Protein AF-A0A1Y2EVI1-F1 (afdb_monomer)

Mean predicted aligned error: 6.76 Å

Secondary structure (DSSP, 8-state):
-----SPPP------TTTS--PPPPPGGGG--HHHHHHHHHHHHHIIIII----GGG--

Sequence (59 aa):
RLQFSPRIAVHDTYHANEYDRRGDIATCNRLTPLLAQRIKEELNSFKMDEMAVAQDSRI

Solvent-accessible surface area (backbone atoms only — not comparable to full-atom values): 4223 Å² total; per-residue (Å²): 133,91,79,80,78,91,74,84,87,84,79,93,69,87,52,76,87,78,49,86,82,76,73,75,84,57,69,80,84,70,59,45,76,70,55,50,52,52,53,50,53,52,51,51,49,42,56,71,78,70,51,91,66,60,80,93,71,72,120

Structure (mmCIF, N/CA/C/O backbone):
data_AF-A0A1Y2EVI1-F1
#
_entry.id   AF-A0A1Y2EVI1-F1
#
loop_
_atom_site.group_PDB
_atom_site.id
_atom_site.type_symbol
_atom_site.label_atom_id
_atom_site.label_alt_id
_atom_site.label_comp_id
_atom_site.label_asym_id
_atom_site.label_entity_id
_atom_site.label_seq_id
_atom_site.pdbx_PDB_ins_code
_atom_site.Cartn_x
_atom_site.Cartn_y
_atom_site.Cartn_z
_atom_site.occupancy
_atom_site.B_iso_or_equiv
_atom_site.auth_seq_id
_atom_site.auth_comp_id
_atom_site.auth_asym_id
_atom_site.auth_atom_id
_atom_site.pdbx_PDB_model_num
ATOM 1 N N . ARG A 1 1 ? 1.545 -36.404 1.956 1.00 78.19 1 ARG A N 1
ATOM 2 C CA . ARG A 1 1 ? 2.849 -35.732 1.738 1.00 78.19 1 ARG A CA 1
ATOM 3 C C . ARG A 1 1 ? 2.704 -34.8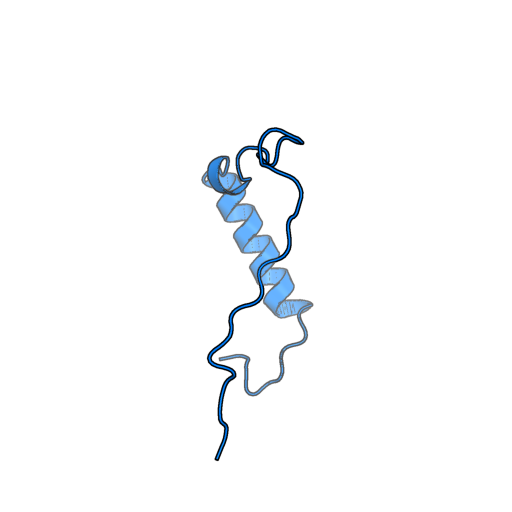54 0.507 1.00 78.19 1 ARG A C 1
ATOM 5 O O . ARG A 1 1 ? 2.475 -35.399 -0.561 1.00 78.19 1 ARG A O 1
ATOM 12 N N . LEU A 1 2 ? 2.741 -33.533 0.666 1.00 89.75 2 LEU A N 1
ATOM 13 C CA . LEU A 1 2 ? 2.716 -32.602 -0.463 1.00 89.75 2 LEU A CA 1
ATOM 14 C C . LEU A 1 2 ? 4.061 -32.687 -1.200 1.00 89.75 2 LEU A C 1
ATOM 16 O O . LEU A 1 2 ? 5.107 -32.712 -0.550 1.00 89.75 2 LEU A O 1
ATOM 20 N N . GLN A 1 3 ? 4.034 -32.772 -2.527 1.00 88.38 3 GLN A N 1
ATOM 21 C CA . GLN A 1 3 ? 5.222 -32.660 -3.372 1.00 88.38 3 GLN A CA 1
ATOM 22 C C . GLN A 1 3 ? 4.974 -31.569 -4.406 1.00 88.38 3 GLN A C 1
ATOM 24 O O . GLN A 1 3 ? 3.953 -31.577 -5.088 1.00 88.38 3 GLN A O 1
ATOM 29 N N . PHE A 1 4 ? 5.903 -30.622 -4.491 1.00 92.19 4 PHE A N 1
ATOM 30 C CA . PHE A 1 4 ? 5.854 -29.552 -5.477 1.00 92.19 4 PHE A CA 1
ATOM 31 C C . PHE A 1 4 ? 6.518 -30.006 -6.775 1.00 92.19 4 PHE A C 1
ATOM 33 O O . PHE A 1 4 ? 7.484 -30.771 -6.757 1.00 92.19 4 PHE A O 1
ATOM 40 N N . SER A 1 5 ? 5.999 -29.520 -7.903 1.00 91.88 5 SER A N 1
ATOM 41 C CA . SER A 1 5 ? 6.631 -29.730 -9.204 1.00 91.88 5 SER A CA 1
ATOM 42 C C . SER A 1 5 ? 8.035 -29.109 -9.207 1.00 91.88 5 SER A C 1
ATOM 44 O O . SER A 1 5 ? 8.167 -27.938 -8.851 1.00 91.88 5 SER A O 1
ATOM 46 N N . PRO A 1 6 ? 9.075 -29.834 -9.658 1.00 92.31 6 PRO A N 1
ATOM 47 C CA . PRO A 1 6 ? 10.409 -29.265 -9.838 1.00 92.31 6 PRO A CA 1
ATOM 48 C C . PRO A 1 6 ? 10.510 -28.406 -11.109 1.00 92.31 6 PRO A C 1
ATOM 50 O O . PRO A 1 6 ? 11.520 -27.746 -11.331 1.00 92.31 6 PRO A O 1
ATOM 53 N N . ARG A 1 7 ? 9.492 -28.444 -11.978 1.00 92.88 7 ARG A N 1
ATOM 54 C CA . ARG A 1 7 ? 9.456 -27.677 -13.225 1.00 92.88 7 ARG A CA 1
ATOM 55 C C . ARG A 1 7 ? 8.788 -26.332 -12.983 1.00 92.88 7 ARG A C 1
ATOM 57 O O . ARG A 1 7 ? 7.626 -26.297 -12.578 1.00 92.88 7 ARG A O 1
ATOM 64 N N . ILE A 1 8 ? 9.512 -25.261 -13.292 1.00 91.44 8 ILE A N 1
ATOM 65 C CA . ILE A 1 8 ? 9.003 -23.890 -13.319 1.00 91.44 8 ILE A CA 1
A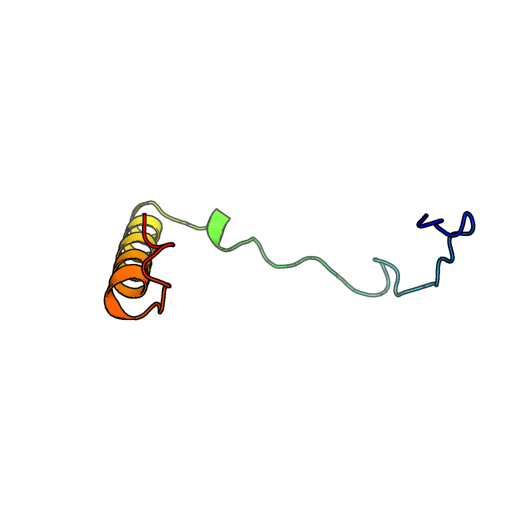TOM 66 C C . ILE A 1 8 ? 8.591 -23.582 -14.760 1.00 91.44 8 ILE A C 1
ATOM 68 O O . ILE A 1 8 ? 9.414 -23.684 -15.668 1.00 91.44 8 ILE A O 1
ATOM 72 N N . ALA A 1 9 ? 7.324 -23.229 -14.969 1.00 91.88 9 ALA A N 1
ATOM 73 C CA . ALA A 1 9 ? 6.843 -22.698 -16.239 1.00 91.88 9 ALA A CA 1
ATOM 74 C C . ALA A 1 9 ? 6.845 -21.167 -16.164 1.00 91.88 9 ALA A C 1
ATOM 76 O O . ALA 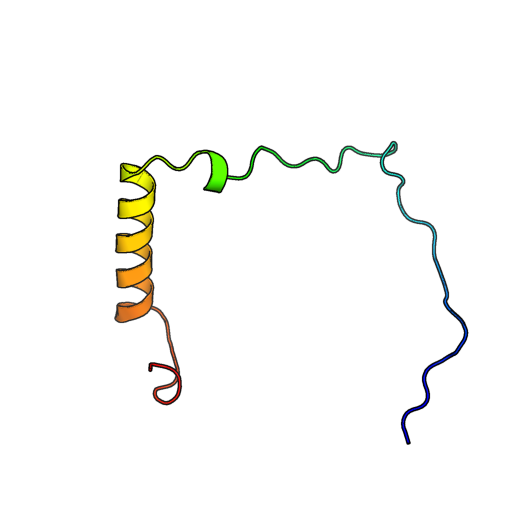A 1 9 ? 6.283 -20.595 -15.231 1.00 91.88 9 ALA A O 1
ATOM 77 N N . VAL A 1 10 ? 7.484 -20.518 -17.135 1.00 90.38 10 VAL A N 1
ATOM 78 C CA . VAL A 1 10 ? 7.499 -19.059 -17.283 1.00 90.38 10 VAL A CA 1
ATOM 79 C C . VAL A 1 10 ? 6.850 -18.740 -18.623 1.00 90.38 10 VAL A C 1
ATOM 81 O O . VAL A 1 10 ? 7.229 -19.320 -19.638 1.00 90.38 10 VAL A O 1
ATOM 84 N N . HIS A 1 11 ? 5.854 -17.859 -18.612 1.00 90.81 11 HIS A N 1
ATOM 85 C CA . HIS A 1 11 ? 5.183 -17.376 -19.813 1.00 90.81 11 HIS A CA 1
ATOM 86 C C . HIS A 1 11 ? 5.581 -15.928 -20.065 1.00 90.81 11 HIS A C 1
ATOM 88 O O . HIS A 1 11 ? 5.719 -15.150 -19.116 1.00 90.81 11 HIS A O 1
ATOM 94 N N . ASP A 1 12 ? 5.729 -15.572 -21.336 1.00 90.06 12 ASP A N 1
ATOM 95 C CA . ASP A 1 12 ? 6.015 -14.199 -21.717 1.00 90.06 12 ASP A CA 1
ATOM 96 C C . ASP A 1 12 ? 4.812 -13.300 -21.421 1.00 90.06 12 ASP A C 1
ATOM 98 O O . ASP A 1 12 ? 3.648 -13.670 -21.584 1.00 90.06 12 ASP A O 1
ATOM 102 N N . THR A 1 13 ? 5.117 -12.100 -20.951 1.00 89.12 13 THR A N 1
ATOM 103 C CA . THR A 1 13 ? 4.154 -11.026 -20.709 1.00 89.12 13 THR A CA 1
ATOM 104 C C . THR A 1 13 ? 4.758 -9.734 -21.231 1.00 89.12 13 THR A C 1
ATOM 106 O O . THR A 1 13 ? 5.930 -9.709 -21.608 1.00 89.12 13 THR A O 1
ATOM 109 N N . TYR A 1 14 ? 3.976 -8.655 -21.227 1.00 88.94 14 TYR A N 1
ATOM 110 C CA . TYR A 1 14 ? 4.443 -7.365 -21.712 1.00 88.94 14 TYR A CA 1
ATOM 111 C C . TYR A 1 14 ? 5.778 -6.947 -21.056 1.00 88.94 14 TYR A C 1
ATOM 113 O O . TYR A 1 14 ? 5.930 -6.997 -19.833 1.00 88.94 14 TYR A O 1
ATOM 121 N N . HIS A 1 15 ? 6.758 -6.518 -21.838 1.00 84.06 15 HIS A N 1
ATOM 122 C CA . HIS A 1 15 ? 8.022 -5.979 -21.354 1.00 84.06 15 HIS A CA 1
ATOM 123 C C . HIS A 1 15 ? 7.837 -4.563 -20.792 1.00 84.06 15 HIS A C 1
ATOM 125 O O . HIS A 1 15 ? 6.906 -3.840 -21.138 1.00 84.06 15 HIS A O 1
ATOM 131 N N . ALA A 1 16 ? 8.765 -4.122 -19.938 1.00 78.62 16 ALA A N 1
ATOM 132 C CA . ALA A 1 16 ? 8.728 -2.773 -19.360 1.00 78.62 16 ALA A CA 1
ATOM 133 C C . ALA A 1 16 ? 8.845 -1.644 -20.408 1.00 78.62 16 ALA A C 1
ATOM 135 O O . ALA A 1 16 ? 8.493 -0.507 -20.11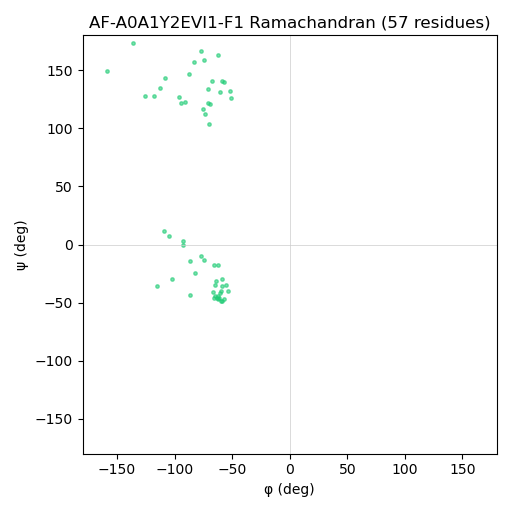7 1.00 78.62 16 ALA A O 1
ATOM 136 N N . ASN A 1 17 ? 9.323 -1.956 -21.617 1.00 85.38 17 ASN A N 1
ATOM 137 C CA . ASN A 1 17 ? 9.416 -1.008 -22.730 1.00 85.38 17 ASN A CA 1
ATOM 138 C C . ASN A 1 17 ? 8.123 -0.932 -23.554 1.00 85.38 17 ASN A C 1
ATOM 140 O O . ASN A 1 17 ? 7.981 -0.026 -24.368 1.00 85.38 17 ASN A O 1
ATOM 144 N N . GLU A 1 18 ? 7.207 -1.889 -23.382 1.00 92.44 18 GLU A N 1
ATOM 145 C CA . GLU A 1 18 ? 5.944 -1.922 -24.125 1.00 92.44 18 GLU A CA 1
ATOM 146 C C . GLU A 1 18 ? 4.889 -1.015 -23.491 1.00 92.44 18 GLU A C 1
ATOM 148 O O . GLU A 1 18 ? 4.000 -0.529 -24.185 1.00 92.44 18 GLU A O 1
ATOM 153 N N . TYR A 1 19 ? 5.001 -0.742 -22.188 1.00 90.00 19 TYR A N 1
ATOM 154 C CA . TYR A 1 19 ? 4.192 0.263 -21.507 1.00 90.00 19 TYR A CA 1
ATOM 155 C C . TYR A 1 19 ? 4.854 0.733 -20.211 1.00 90.00 19 TYR A C 1
ATOM 157 O O . TYR A 1 19 ? 5.540 -0.026 -19.522 1.00 90.00 19 TYR A O 1
ATOM 165 N N . ASP A 1 20 ? 4.611 1.994 -19.858 1.00 88.81 20 ASP A N 1
ATOM 166 C CA . ASP A 1 20 ? 5.130 2.579 -18.628 1.00 88.81 20 ASP A CA 1
ATOM 167 C C . ASP A 1 20 ? 4.341 2.074 -17.412 1.00 88.81 20 ASP A C 1
ATOM 169 O O . ASP A 1 20 ? 3.142 2.313 -17.275 1.00 88.81 20 ASP A O 1
ATOM 173 N N . ARG A 1 21 ? 5.029 1.359 -16.519 1.00 89.94 21 ARG A N 1
ATOM 174 C CA . ARG A 1 21 ? 4.473 0.837 -15.260 1.00 89.94 21 ARG A CA 1
ATOM 175 C C . ARG A 1 21 ? 4.682 1.774 -14.076 1.00 89.94 21 ARG A C 1
ATOM 177 O O . ARG A 1 21 ? 4.327 1.417 -12.952 1.00 89.94 21 ARG A O 1
ATOM 184 N N . ARG A 1 22 ? 5.330 2.921 -14.280 1.00 89.00 22 ARG A N 1
ATOM 185 C CA . ARG A 1 22 ? 5.597 3.866 -13.198 1.00 89.00 22 ARG A CA 1
ATOM 186 C C . ARG A 1 22 ? 4.283 4.513 -12.782 1.00 89.00 22 ARG A C 1
ATOM 188 O O . ARG A 1 22 ? 3.596 5.126 -13.590 1.00 89.00 22 ARG A O 1
ATOM 195 N N . GLY A 1 23 ? 3.941 4.355 -11.508 1.00 88.06 23 GLY A N 1
ATOM 196 C CA . GLY A 1 23 ? 2.887 5.146 -10.889 1.00 88.06 23 GLY A CA 1
ATOM 197 C C . GLY A 1 23 ? 3.380 6.551 -10.558 1.00 88.06 23 GLY A C 1
ATOM 198 O O . GLY A 1 23 ? 4.585 6.818 -10.529 1.00 88.06 23 GLY A O 1
ATOM 199 N N . ASP A 1 24 ? 2.442 7.437 -10.245 1.00 92.06 24 ASP A N 1
ATOM 200 C CA . ASP A 1 24 ? 2.769 8.731 -9.659 1.00 92.06 24 ASP A CA 1
ATOM 201 C C . ASP A 1 24 ? 3.449 8.573 -8.291 1.00 92.06 24 ASP A C 1
ATOM 203 O O . ASP A 1 24 ? 3.372 7.532 -7.632 1.00 92.06 24 ASP A O 1
ATOM 207 N N . ILE A 1 25 ? 4.095 9.646 -7.825 1.00 91.81 25 ILE A N 1
ATOM 208 C CA . ILE A 1 25 ? 4.643 9.710 -6.465 1.00 91.81 25 ILE A CA 1
ATOM 209 C C . ILE A 1 25 ? 3.546 9.310 -5.470 1.00 91.81 25 ILE A C 1
ATOM 211 O O . ILE A 1 25 ? 2.474 9.921 -5.452 1.00 91.81 25 ILE A O 1
ATOM 215 N N . ALA A 1 26 ? 3.840 8.323 -4.621 1.00 91.50 26 ALA A N 1
ATOM 216 C CA . ALA A 1 26 ? 2.885 7.829 -3.637 1.00 91.50 26 ALA A CA 1
ATOM 217 C C . ALA A 1 26 ? 2.385 8.955 -2.717 1.00 91.50 26 ALA A C 1
ATOM 219 O O . ALA A 1 26 ? 3.162 9.806 -2.278 1.00 91.50 26 ALA A O 1
ATOM 220 N N . THR A 1 27 ? 1.091 8.943 -2.389 1.00 89.81 27 THR A N 1
ATOM 221 C CA . THR A 1 27 ? 0.441 9.968 -1.554 1.00 89.81 27 THR A CA 1
ATOM 222 C C . THR A 1 27 ? 1.134 10.152 -0.204 1.00 89.81 27 THR A C 1
ATOM 224 O O . THR A 1 27 ? 1.257 11.280 0.270 1.00 89.81 27 THR A O 1
ATOM 227 N N . CYS A 1 28 ? 1.668 9.071 0.379 1.00 93.12 28 CYS A N 1
ATOM 228 C CA . CYS A 1 28 ? 2.412 9.116 1.640 1.00 93.12 28 CYS A CA 1
ATOM 229 C C . CYS A 1 28 ? 3.644 10.036 1.589 1.00 93.12 28 CYS A C 1
ATOM 231 O O . CYS A 1 28 ? 3.974 10.664 2.591 1.00 93.12 28 CYS A O 1
ATOM 233 N N . ASN A 1 29 ? 4.271 10.196 0.420 1.00 93.44 29 ASN A N 1
ATOM 234 C CA . ASN A 1 29 ? 5.427 11.078 0.241 1.00 93.44 29 ASN A CA 1
ATOM 235 C C . ASN A 1 29 ? 5.052 12.569 0.225 1.00 93.44 29 ASN A C 1
ATOM 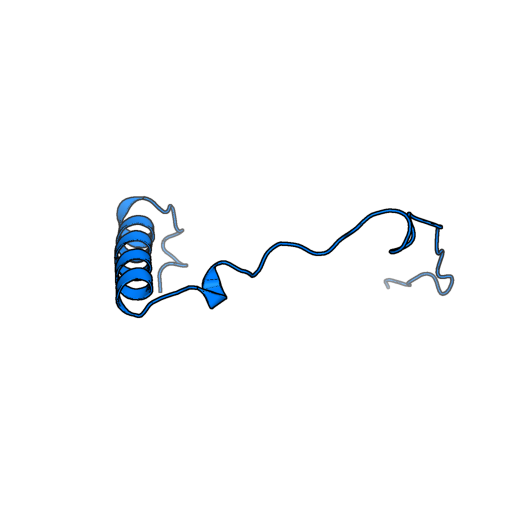237 O O . ASN A 1 29 ? 5.932 13.419 0.308 1.00 93.44 29 ASN A O 1
ATOM 241 N N . ARG A 1 30 ? 3.761 12.904 0.091 1.00 93.94 30 ARG A N 1
ATOM 242 C CA . ARG A 1 30 ? 3.256 14.288 0.083 1.00 93.94 30 ARG A CA 1
ATOM 243 C C . ARG A 1 30 ? 2.570 14.680 1.393 1.00 93.94 30 ARG A C 1
ATOM 245 O O . ARG A 1 30 ? 1.953 15.742 1.466 1.00 93.94 30 ARG A O 1
ATOM 252 N N . LEU A 1 31 ? 2.635 13.832 2.418 1.00 95.62 31 LEU A N 1
ATOM 253 C CA . LEU A 1 31 ? 1.981 14.112 3.689 1.00 95.62 31 LEU A CA 1
ATOM 254 C C . LEU A 1 31 ? 2.676 15.266 4.409 1.00 95.62 31 LEU A C 1
ATOM 256 O O . LEU A 1 31 ? 3.852 15.192 4.759 1.00 95.62 31 LEU A O 1
ATOM 260 N N . THR A 1 32 ? 1.916 16.322 4.680 1.00 96.44 32 THR A N 1
ATOM 261 C CA . THR A 1 32 ? 2.298 17.324 5.674 1.00 96.44 32 THR A CA 1
ATOM 262 C C . THR A 1 32 ? 1.894 16.835 7.068 1.00 96.44 32 THR A C 1
ATOM 264 O O . THR A 1 32 ? 0.960 16.034 7.182 1.00 96.44 32 THR A O 1
ATOM 267 N N . PRO A 1 33 ? 2.521 17.332 8.151 1.00 97.12 33 PRO A N 1
ATOM 268 C CA . PRO A 1 33 ? 2.131 16.959 9.512 1.00 97.12 33 PRO A CA 1
ATOM 269 C C . PRO A 1 33 ? 0.638 17.180 9.799 1.00 97.12 33 PRO A C 1
ATOM 271 O O . PRO A 1 33 ? -0.014 16.330 10.400 1.00 97.12 33 PRO A O 1
ATOM 274 N N . LEU A 1 34 ? 0.071 18.286 9.300 1.00 97.06 34 LEU A N 1
ATOM 275 C CA . LEU A 1 34 ? -1.354 18.591 9.444 1.00 97.06 34 LEU A CA 1
ATOM 276 C C . LEU A 1 34 ? -2.243 17.582 8.703 1.00 97.06 34 LEU A C 1
ATOM 278 O O . LEU A 1 34 ? -3.253 17.140 9.243 1.00 97.06 34 LEU A O 1
ATOM 282 N N . LEU A 1 35 ? -1.881 17.219 7.470 1.00 96.56 35 LEU A N 1
ATOM 283 C CA . LEU A 1 35 ? -2.653 16.257 6.685 1.00 96.56 35 LEU A CA 1
ATOM 284 C C . LEU A 1 35 ? -2.604 14.862 7.317 1.00 96.56 35 LEU A C 1
ATOM 286 O O . LEU A 1 35 ? -3.630 14.197 7.408 1.00 96.56 35 LEU A O 1
ATOM 290 N N . ALA A 1 36 ? -1.436 14.447 7.810 1.00 97.31 36 ALA A N 1
ATOM 291 C CA . ALA A 1 36 ? -1.285 13.184 8.524 1.00 97.31 36 ALA A CA 1
ATOM 292 C C . ALA A 1 36 ? -2.157 13.132 9.790 1.00 97.31 36 ALA A C 1
ATOM 294 O O . ALA A 1 36 ? -2.800 12.115 10.049 1.00 97.31 36 ALA A O 1
ATOM 295 N N . GLN A 1 37 ? -2.227 14.234 10.546 1.00 97.81 37 GLN A N 1
ATOM 296 C CA . GLN A 1 37 ? -3.085 14.327 11.727 1.00 97.81 37 GLN A CA 1
ATOM 297 C C . GLN A 1 37 ? -4.571 14.184 11.367 1.00 97.81 37 GLN A C 1
ATOM 299 O O . GLN A 1 37 ? -5.274 13.410 12.009 1.00 97.81 37 GLN A O 1
ATOM 304 N N . ARG A 1 38 ? -5.031 14.848 10.298 1.00 97.75 38 ARG A N 1
ATOM 305 C CA . ARG A 1 38 ? -6.421 14.723 9.825 1.00 97.75 38 ARG A CA 1
ATOM 306 C C . ARG A 1 38 ? -6.767 13.296 9.402 1.00 97.75 38 ARG A C 1
ATOM 308 O O . ARG A 1 38 ? -7.787 12.773 9.828 1.00 97.75 38 ARG A O 1
ATOM 315 N N . ILE A 1 39 ? -5.891 12.649 8.629 1.00 97.31 39 ILE A N 1
ATOM 316 C CA . ILE A 1 39 ? -6.080 11.250 8.206 1.00 97.31 39 ILE A CA 1
ATOM 317 C C . ILE A 1 39 ? -6.161 10.324 9.425 1.00 97.31 39 ILE A C 1
ATOM 319 O O . ILE A 1 39 ? -6.964 9.396 9.453 1.00 97.31 39 ILE A O 1
ATOM 323 N N . LYS A 1 40 ? -5.335 10.565 10.449 1.00 97.38 40 LYS A N 1
ATOM 324 C CA . LYS A 1 40 ? -5.362 9.784 11.689 1.00 97.38 40 LYS A CA 1
ATOM 325 C C . LYS A 1 40 ? -6.696 9.926 12.419 1.00 97.38 40 LYS A C 1
ATOM 327 O O . LYS A 1 40 ? -7.232 8.923 12.878 1.00 97.38 40 LYS A O 1
ATOM 332 N N . GLU A 1 41 ? -7.202 11.147 12.550 1.00 98.12 41 GLU A N 1
ATOM 333 C CA . GLU A 1 41 ? -8.488 11.417 13.199 1.00 98.12 41 GLU A CA 1
ATOM 334 C C . GLU A 1 41 ? -9.635 10.740 12.445 1.00 98.12 41 GLU A C 1
ATOM 336 O O . GLU A 1 41 ? -10.407 10.007 13.056 1.00 98.12 41 GLU A O 1
ATOM 341 N N . GLU A 1 42 ? -9.672 10.883 11.120 1.00 98.31 42 GLU A N 1
ATOM 342 C CA . GLU A 1 42 ? -10.665 10.241 10.254 1.00 98.31 42 GLU A CA 1
ATOM 343 C C . GLU A 1 42 ? -10.639 8.710 10.382 1.00 98.31 42 GLU A C 1
ATOM 345 O O . GLU A 1 42 ? -11.670 8.082 10.625 1.00 98.31 42 GLU A O 1
ATOM 350 N N . LEU A 1 43 ? -9.452 8.100 10.298 1.00 98.19 43 LEU A N 1
ATOM 351 C CA . LEU A 1 43 ? -9.307 6.650 10.430 1.00 98.19 43 LEU A CA 1
ATOM 352 C C . LEU A 1 43 ? -9.672 6.145 11.823 1.00 98.19 43 LEU A C 1
ATOM 354 O O . LEU A 1 43 ? -10.190 5.038 11.942 1.00 98.19 43 LEU A O 1
ATOM 358 N N . ASN A 1 44 ? -9.384 6.909 12.875 1.00 97.25 44 ASN A N 1
ATOM 359 C CA . ASN A 1 44 ? -9.769 6.522 14.225 1.00 97.25 44 ASN A CA 1
ATOM 360 C C . ASN A 1 44 ? -11.292 6.513 14.374 1.00 97.25 44 ASN A C 1
ATOM 362 O O . ASN A 1 44 ? -11.821 5.523 14.871 1.00 97.25 44 ASN A O 1
ATOM 366 N N . SER A 1 45 ? -11.987 7.547 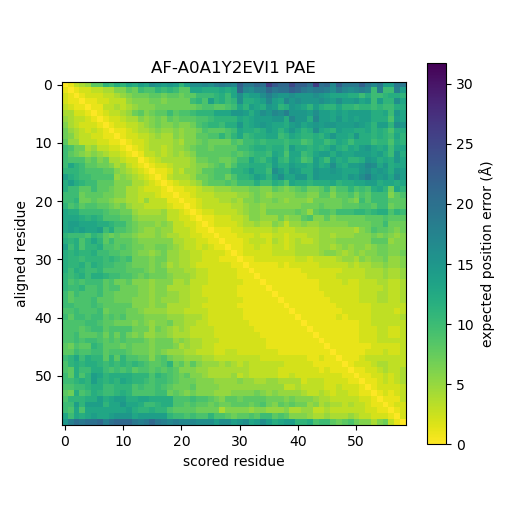13.895 1.00 97.69 45 SER A N 1
ATOM 367 C CA . SER A 1 45 ? -13.455 7.581 13.912 1.00 97.69 45 SER A CA 1
ATOM 368 C C . SER A 1 45 ? -14.044 6.417 13.116 1.00 97.69 45 SER A C 1
ATOM 370 O O . SER A 1 45 ? -14.844 5.653 13.647 1.00 97.69 45 SER A O 1
ATOM 372 N N . PHE A 1 46 ? -13.557 6.182 11.892 1.00 97.94 46 PHE A N 1
ATOM 373 C CA . PHE A 1 46 ? -14.015 5.060 11.070 1.00 97.94 46 PHE A CA 1
ATOM 374 C C . PHE A 1 46 ? -13.831 3.709 11.776 1.00 97.94 46 PHE A C 1
ATOM 376 O O . PHE A 1 46 ? -14.744 2.885 11.820 1.00 97.94 46 PHE A O 1
ATOM 383 N N . LYS A 1 47 ? -12.654 3.473 12.368 1.00 95.31 47 LYS A N 1
ATOM 384 C CA . LYS A 1 47 ? -12.354 2.217 13.071 1.00 95.31 47 LYS A CA 1
ATOM 385 C C . LYS A 1 47 ? -13.238 1.984 14.293 1.00 95.31 47 LYS A C 1
ATOM 387 O O . LYS A 1 47 ? -13.479 0.827 14.627 1.00 95.31 47 LYS A O 1
ATOM 392 N N . MET A 1 48 ? -13.658 3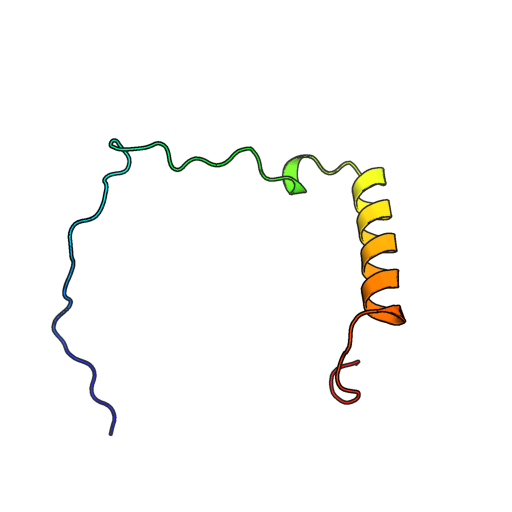.051 14.96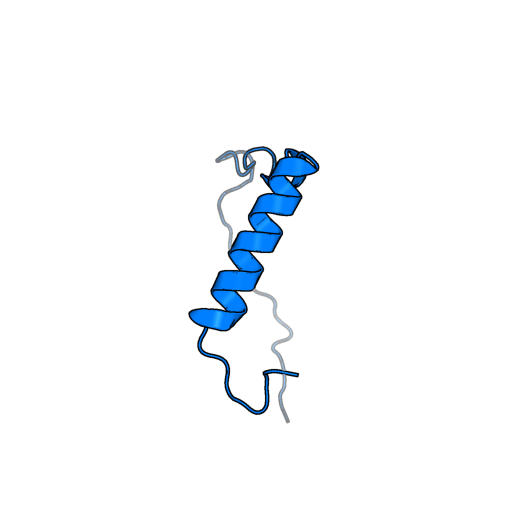6 1.00 92.69 48 MET A N 1
ATOM 393 C CA . MET A 1 48 ? -14.445 2.967 16.194 1.00 92.69 48 MET A CA 1
ATOM 394 C C . MET A 1 48 ? -15.944 2.858 15.918 1.00 92.69 48 MET A C 1
ATOM 396 O O . MET A 1 48 ? -16.613 2.040 16.549 1.00 92.69 48 MET A O 1
ATOM 400 N N . ASP A 1 49 ? -16.448 3.650 14.972 1.00 94.50 49 ASP A N 1
ATOM 401 C CA . ASP A 1 49 ? -17.886 3.868 14.807 1.00 94.50 49 ASP A CA 1
ATOM 402 C C . ASP A 1 49 ? -18.484 3.068 13.640 1.00 94.50 49 ASP A C 1
ATOM 404 O O . ASP A 1 49 ? -19.646 2.666 13.697 1.00 94.50 49 ASP A O 1
ATOM 408 N N . GLU A 1 50 ? -17.699 2.796 12.593 1.00 96.06 50 GLU A N 1
ATOM 409 C CA . GLU A 1 50 ? -18.200 2.203 11.344 1.00 96.06 50 GLU A CA 1
ATOM 410 C C . GLU A 1 50 ? -17.636 0.803 11.068 1.00 96.06 50 GLU A C 1
ATOM 412 O O . GLU A 1 50 ? -18.329 -0.070 10.538 1.00 96.06 50 GLU A O 1
ATOM 417 N N . MET A 1 51 ? -16.372 0.557 11.418 1.00 96.25 51 MET A N 1
ATOM 418 C CA . MET A 1 51 ? -15.687 -0.680 11.060 1.00 96.25 51 MET A CA 1
ATOM 419 C C . MET A 1 51 ? -16.185 -1.864 11.897 1.00 96.25 51 MET A C 1
ATOM 421 O O . MET A 1 51 ? -15.918 -1.984 13.094 1.00 96.25 51 MET A O 1
ATOM 425 N N . ALA A 1 52 ? -16.862 -2.806 11.242 1.00 94.69 52 ALA A N 1
ATOM 426 C CA . ALA A 1 52 ? -17.282 -4.049 11.871 1.00 94.69 52 ALA A CA 1
ATOM 427 C C . ALA A 1 52 ? -16.070 -4.949 12.166 1.00 94.69 52 ALA A C 1
ATOM 429 O O . ALA A 1 52 ? -15.529 -5.613 11.284 1.00 94.69 52 ALA A O 1
ATOM 430 N N . VAL A 1 53 ? -15.664 -4.992 13.433 1.00 93.12 53 VAL A N 1
ATOM 431 C CA . VAL A 1 53 ? -14.631 -5.905 13.942 1.00 93.12 53 VAL A CA 1
ATOM 432 C C . VAL A 1 53 ? -15.275 -6.900 14.900 1.00 93.12 53 VAL A C 1
ATOM 434 O O . VAL A 1 53 ? -16.066 -6.499 15.764 1.00 93.12 53 VAL A O 1
ATOM 437 N N . ALA A 1 54 ? -14.938 -8.183 14.767 1.00 93.94 54 ALA A N 1
ATOM 438 C CA . ALA A 1 54 ? -15.334 -9.209 15.729 1.00 93.94 54 ALA A CA 1
ATOM 439 C C . ALA A 1 54 ? -14.800 -8.859 17.130 1.00 93.94 54 ALA A C 1
ATOM 441 O O . ALA A 1 54 ? -13.705 -8.319 17.257 1.00 93.94 54 ALA A O 1
ATOM 442 N N . GLN A 1 55 ? -15.586 -9.097 18.186 1.00 87.25 55 GLN A N 1
ATOM 443 C CA . GLN A 1 55 ? -15.256 -8.623 19.542 1.00 87.25 55 GLN A CA 1
ATOM 444 C C . GLN A 1 55 ? -13.915 -9.157 20.064 1.00 87.25 55 GLN A C 1
ATOM 446 O O . GLN A 1 55 ? -13.192 -8.430 20.739 1.00 87.25 55 GLN A O 1
ATOM 451 N N . ASP A 1 56 ? -13.582 -10.397 19.720 1.00 94.94 56 ASP A N 1
ATOM 452 C CA . ASP A 1 56 ? -12.325 -11.071 20.058 1.00 94.94 56 ASP A CA 1
ATOM 453 C C . ASP A 1 56 ? -11.088 -10.448 19.392 1.00 94.94 56 ASP A C 1
ATOM 455 O O . ASP A 1 56 ? -9.968 -10.662 19.844 1.00 94.94 56 ASP A O 1
ATOM 459 N N . SER A 1 57 ? -11.294 -9.649 18.346 1.00 91.75 57 SER A N 1
ATOM 460 C CA . SER A 1 57 ? -10.247 -9.058 17.512 1.00 91.75 57 SER A CA 1
ATOM 461 C C . SER A 1 57 ? -10.107 -7.540 17.710 1.00 91.75 57 SER A C 1
ATOM 463 O O . SER A 1 57 ? -9.468 -6.873 16.899 1.00 91.75 57 SER A O 1
ATOM 465 N N . ARG A 1 58 ? -10.737 -6.964 18.747 1.00 85.00 58 ARG A N 1
ATOM 466 C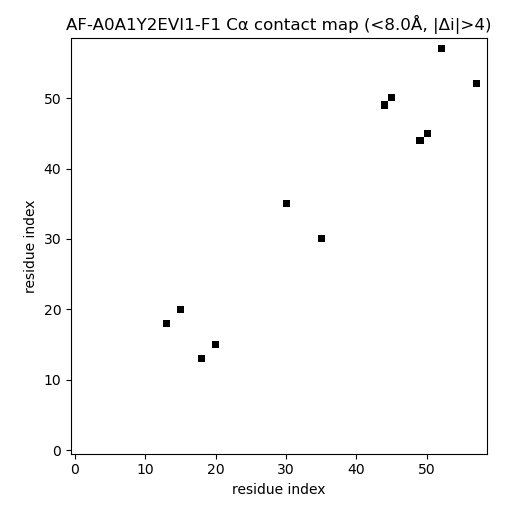 CA . ARG A 1 58 ? -10.754 -5.508 19.029 1.00 85.00 58 ARG A CA 1
ATOM 467 C C . ARG A 1 58 ? -9.646 -5.019 19.972 1.00 85.00 58 ARG A C 1
ATOM 469 O O . ARG A 1 58 ? -9.659 -3.843 20.332 1.00 85.00 58 ARG A O 1
ATOM 476 N N . ILE A 1 59 ? -8.745 -5.902 20.400 1.00 77.12 59 ILE A N 1
ATOM 477 C CA . ILE A 1 59 ? -7.732 -5.648 21.439 1.00 77.12 59 ILE A CA 1
ATOM 478 C C . ILE A 1 59 ? -6.343 -5.560 20.810 1.00 77.12 59 ILE A C 1
ATOM 480 O O . ILE A 1 59 ? -6.045 -6.413 19.946 1.00 77.12 59 ILE A O 1
#

Radius of gyration: 21.97 Å; Cα contacts (8 Å, |Δi|>4): 6; chains: 1; bounding box: 29×54×46 Å

pLDDT: mean 92.21, std 4.89, range [77.12, 98.31]

Organism: Protomyces lactucae-debilis (NCBI:txid2754530)

Foldseek 3Di:
DDDDDPDDDDDDDDDCVNDPPDDDDDPVVVDDPVNVVVVVVVVVCCVPPPDDDDPVGND